Protein AF-R9K8F4-F1 (afdb_monomer)

pLDDT: mean 77.83, std 8.51, range [44.22, 87.12]

Nearest PDB structures (foldseek):
  2x3g-assembly1_A-2  TM=4.741E-01  e=6.337E-01  Sulfolobus islandicus rudivirus 1 variant XX
  6lxg-assembly1_B  TM=6.766E-01  e=6.086E+00  Mycobacterium tuberculosis
  6vu7-assembly1_D  TM=5.675E-01  e=3.967E+00  Escherichia coli 55989
  5fr7-assembly1_B  TM=5.705E-01  e=3.967E+00  Erwinia amylovora CFBP1430
  6lqu-assembly1_RC  TM=4.354E-01  e=5.066E+00  Saccharomyces cerevisiae S288C

Mean predicted aligned error: 7.15 Å

Sequence (55 aa):
MKIRVAYTEVEQGRKKQHENAVKGLFPDTKVKETAPKDGFLHTVLTVPMPKKSTK

Secondary structure (DSSP, 8-state):
-EEEEEEEGGGHHHHHHHHHHHHHH-TTPEEEE---BTTEEEEEEEPPPPPP---

Structure (mmCIF, N/CA/C/O backbone):
data_AF-R9K8F4-F1
#
_entry.id   AF-R9K8F4-F1
#
loop_
_atom_site.group_PDB
_atom_site.id
_atom_site.type_symbol
_atom_site.label_atom_id
_atom_site.label_alt_id
_atom_site.label_comp_id
_atom_site.label_asym_id
_atom_site.label_entity_id
_atom_site.label_seq_id
_atom_site.pdbx_PDB_ins_code
_atom_site.Cartn_x
_atom_site.Cartn_y
_atom_site.Cartn_z
_atom_site.occupancy
_atom_site.B_iso_or_equiv
_atom_site.auth_seq_id
_atom_site.auth_comp_id
_atom_site.auth_asym_id
_ato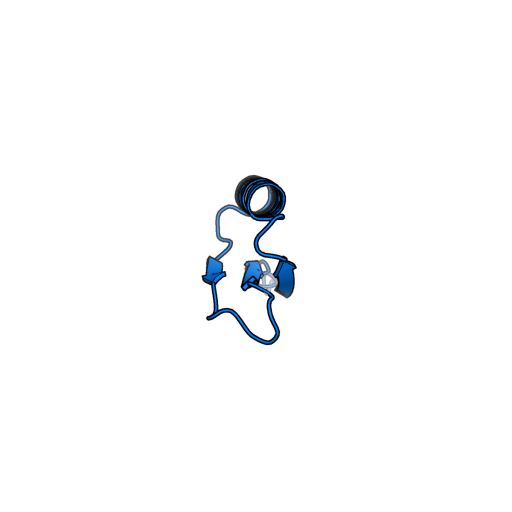m_site.auth_atom_id
_atom_site.pdbx_PDB_model_num
ATOM 1 N N . MET A 1 1 ? -12.803 -5.099 6.620 1.00 78.81 1 MET A N 1
ATOM 2 C CA . MET A 1 1 ? -12.719 -5.539 5.212 1.00 78.81 1 MET A CA 1
ATOM 3 C C . MET A 1 1 ? -11.246 -5.699 4.838 1.00 78.81 1 MET A C 1
ATOM 5 O O . MET A 1 1 ? -10.435 -4.944 5.362 1.00 78.81 1 MET A O 1
ATOM 9 N N . LYS A 1 2 ? -10.867 -6.688 4.014 1.00 79.31 2 LYS A N 1
ATOM 10 C CA . LYS A 1 2 ? -9.472 -6.869 3.560 1.00 79.31 2 LYS A CA 1
ATOM 11 C C . LYS A 1 2 ? -9.425 -6.769 2.039 1.00 79.31 2 LYS A C 1
ATOM 13 O O . LYS A 1 2 ? -10.072 -7.570 1.375 1.00 79.31 2 LYS A O 1
ATOM 18 N N . ILE A 1 3 ? -8.663 -5.817 1.518 1.00 79.81 3 ILE A N 1
ATOM 19 C CA . ILE A 1 3 ? -8.443 -5.629 0.084 1.00 79.81 3 ILE A CA 1
ATOM 20 C C . ILE A 1 3 ? -7.028 -6.123 -0.218 1.00 79.81 3 ILE A C 1
ATOM 22 O O . ILE A 1 3 ? -6.072 -5.715 0.441 1.00 79.81 3 ILE A O 1
ATOM 26 N N . ARG A 1 4 ? -6.899 -7.051 -1.168 1.00 81.94 4 ARG A N 1
ATOM 27 C CA . ARG A 1 4 ? -5.606 -7.567 -1.632 1.00 81.94 4 ARG A CA 1
ATOM 28 C C . ARG A 1 4 ? -5.347 -6.985 -3.009 1.00 81.94 4 ARG A C 1
ATOM 30 O O . ARG A 1 4 ? -6.177 -7.163 -3.894 1.00 81.94 4 ARG A O 1
ATOM 37 N N . VAL A 1 5 ? -4.224 -6.300 -3.167 1.00 81.88 5 VAL A N 1
ATOM 38 C CA . VAL A 1 5 ? -3.823 -5.711 -4.444 1.00 81.88 5 VAL A CA 1
ATOM 39 C C . VAL A 1 5 ? -2.404 -6.155 -4.746 1.00 81.88 5 VAL A C 1
ATOM 41 O O . VAL A 1 5 ? -1.533 -6.086 -3.880 1.00 81.88 5 VAL A O 1
ATOM 44 N N . ALA A 1 6 ? -2.183 -6.635 -5.962 1.00 83.44 6 ALA A N 1
ATOM 45 C CA . ALA A 1 6 ? -0.864 -6.959 -6.473 1.00 83.44 6 ALA A CA 1
ATOM 46 C C . ALA A 1 6 ? -0.445 -5.850 -7.438 1.00 83.44 6 ALA A C 1
ATOM 48 O O . ALA A 1 6 ? -1.235 -5.449 -8.289 1.00 83.44 6 ALA A O 1
ATOM 49 N N . TYR A 1 7 ? 0.779 -5.359 -7.286 1.00 80.62 7 TYR A N 1
ATOM 50 C CA . TYR A 1 7 ? 1.371 -4.369 -8.180 1.00 80.62 7 TYR A CA 1
ATOM 51 C C . TYR A 1 7 ? 2.597 -4.970 -8.843 1.00 80.62 7 TYR A C 1
ATOM 53 O O . TYR A 1 7 ? 3.360 -5.680 -8.193 1.00 80.62 7 TYR A O 1
ATOM 61 N N . THR A 1 8 ? 2.823 -4.669 -10.113 1.00 77.38 8 THR A N 1
ATOM 62 C CA . THR A 1 8 ? 4.139 -4.910 -10.720 1.00 77.38 8 THR A CA 1
ATOM 63 C C . THR A 1 8 ? 5.161 -3.901 -10.177 1.00 77.38 8 THR A C 1
ATOM 65 O O . THR A 1 8 ? 4.782 -2.845 -9.664 1.00 77.38 8 THR A O 1
ATOM 68 N N . GLU A 1 9 ? 6.465 -4.183 -10.275 1.00 73.56 9 GLU A N 1
ATOM 69 C CA . GLU A 1 9 ? 7.511 -3.247 -9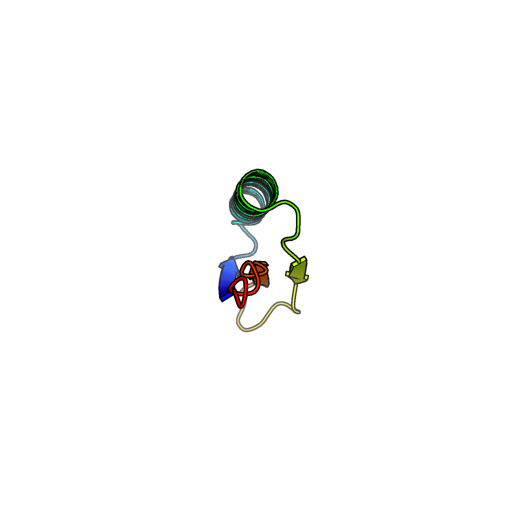.810 1.00 73.56 9 GLU A CA 1
ATOM 70 C C . GLU A 1 9 ? 7.411 -1.867 -10.482 1.00 73.56 9 GLU A C 1
ATOM 72 O O . GLU A 1 9 ? 7.631 -0.836 -9.847 1.00 73.56 9 GLU A O 1
ATOM 77 N N . VAL A 1 10 ? 6.972 -1.833 -11.742 1.00 79.00 10 VAL A N 1
ATOM 78 C CA . VAL A 1 10 ? 6.782 -0.602 -12.527 1.00 79.00 10 VAL A CA 1
ATOM 79 C C . VAL A 1 10 ? 5.588 0.229 -12.027 1.00 79.00 10 VAL A C 1
ATOM 81 O O . VAL A 1 10 ? 5.503 1.433 -12.262 1.00 79.00 10 VAL A O 1
ATOM 84 N N . GLU A 1 11 ? 4.663 -0.385 -11.285 1.00 79.06 11 GLU A N 1
ATOM 85 C CA . GLU A 1 11 ? 3.443 0.246 -10.771 1.00 79.06 11 GLU A CA 1
ATOM 86 C C . GLU A 1 11 ? 3.585 0.789 -9.344 1.00 79.06 11 GLU A C 1
ATOM 88 O O . GLU A 1 11 ? 2.594 1.149 -8.699 1.00 79.06 11 GLU A O 1
ATOM 93 N N . GLN A 1 12 ? 4.816 0.931 -8.849 1.00 76.88 12 GLN A N 1
ATOM 94 C CA . GLN A 1 12 ? 5.091 1.475 -7.518 1.00 76.88 12 GLN A CA 1
ATOM 95 C C . GLN A 1 12 ? 4.463 2.867 -7.293 1.00 76.88 12 GLN A C 1
ATOM 97 O O . GLN A 1 12 ? 4.012 3.181 -6.188 1.00 76.88 12 GLN A O 1
ATOM 102 N N . GLY A 1 13 ? 4.369 3.693 -8.343 1.00 81.62 13 GLY A N 1
ATOM 103 C CA . GLY A 1 13 ? 3.675 4.985 -8.292 1.00 81.62 13 GLY A CA 1
ATOM 104 C C . GLY A 1 13 ? 2.166 4.849 -8.049 1.00 81.62 13 GLY A C 1
ATOM 105 O O . GLY A 1 13 ? 1.612 5.542 -7.194 1.00 81.62 13 GLY A O 1
ATOM 106 N N . ARG A 1 14 ? 1.511 3.897 -8.730 1.00 82.38 14 ARG A N 1
ATOM 107 C CA . ARG A 1 14 ? 0.075 3.606 -8.558 1.00 82.38 14 ARG A CA 1
ATOM 108 C C . ARG A 1 14 ? -0.219 3.060 -7.168 1.00 82.38 14 ARG A C 1
ATOM 110 O O . ARG A 1 14 ? -1.214 3.444 -6.558 1.00 82.38 14 ARG A O 1
ATOM 117 N N . LYS A 1 15 ? 0.678 2.232 -6.632 1.00 84.06 15 LYS A N 1
ATOM 118 C CA . LYS A 1 15 ? 0.589 1.741 -5.255 1.00 84.06 15 LYS A CA 1
ATOM 119 C C . LYS A 1 15 ? 0.558 2.881 -4.239 1.00 84.06 15 LYS A C 1
ATOM 121 O O . LYS A 1 15 ? -0.348 2.920 -3.412 1.00 84.06 15 LYS A O 1
ATOM 126 N N . LYS A 1 16 ? 1.495 3.835 -4.323 1.00 83.94 16 LYS A N 1
ATOM 127 C CA . LYS A 1 16 ? 1.527 4.996 -3.413 1.00 83.94 16 LYS A CA 1
ATOM 128 C C . LYS A 1 16 ? 0.254 5.837 -3.503 1.00 83.94 16 LYS A C 1
ATOM 130 O O . LYS A 1 16 ? -0.270 6.263 -2.476 1.00 83.94 16 LYS A O 1
ATOM 135 N N . GLN A 1 17 ? -0.262 6.058 -4.713 1.00 86.25 17 GLN A N 1
ATOM 136 C CA . GLN A 1 17 ? -1.526 6.774 -4.907 1.00 86.25 17 GLN A CA 1
ATOM 137 C C . GLN A 1 17 ? -2.700 6.036 -4.259 1.00 86.25 17 GLN A C 1
ATOM 139 O O . GLN A 1 17 ? -3.498 6.655 -3.558 1.00 86.25 17 GLN A O 1
ATOM 144 N N . HIS A 1 18 ? -2.775 4.717 -4.436 1.00 84.62 18 HIS A N 1
ATOM 145 C CA . HIS A 1 18 ? -3.814 3.891 -3.831 1.00 84.62 18 HIS A CA 1
ATOM 146 C C . HIS A 1 18 ? -3.731 3.917 -2.300 1.00 84.62 18 HIS A C 1
ATOM 148 O O . HIS A 1 18 ? -4.737 4.134 -1.629 1.00 84.62 18 HIS A O 1
ATOM 154 N N . GLU A 1 19 ? -2.538 3.746 -1.728 1.00 83.94 19 GLU A N 1
ATOM 155 C CA . GLU A 1 19 ? -2.336 3.797 -0.276 1.00 83.94 19 GLU A CA 1
ATOM 156 C C . GLU A 1 19 ? -2.743 5.150 0.317 1.00 83.94 19 GLU A C 1
ATOM 158 O O . GLU A 1 19 ? -3.434 5.181 1.336 1.00 83.94 19 GLU A O 1
ATOM 163 N N . ASN A 1 20 ? -2.377 6.259 -0.334 1.00 86.69 20 ASN A N 1
ATOM 164 C CA . ASN A 1 20 ? -2.789 7.594 0.098 1.00 86.69 20 ASN A CA 1
ATOM 165 C C . ASN A 1 20 ? -4.299 7.803 -0.022 1.00 86.69 20 ASN A C 1
ATOM 167 O O . ASN A 1 20 ? -4.903 8.343 0.902 1.00 86.69 20 ASN A O 1
ATOM 171 N N . ALA A 1 21 ? -4.922 7.354 -1.114 1.00 87.12 21 ALA A N 1
ATOM 172 C CA . ALA A 1 21 ? -6.367 7.459 -1.290 1.00 87.12 21 ALA A CA 1
ATOM 173 C C . ALA A 1 21 ? -7.120 6.682 -0.199 1.00 87.12 21 ALA A C 1
ATOM 175 O O . ALA A 1 21 ? -8.055 7.202 0.408 1.00 87.12 21 ALA A O 1
ATOM 176 N N . VAL A 1 22 ? -6.676 5.460 0.111 1.00 83.12 22 VAL A N 1
ATOM 177 C CA . VAL A 1 22 ? -7.322 4.629 1.133 1.00 83.12 22 VAL A CA 1
ATOM 178 C C . VAL A 1 22 ? -7.082 5.175 2.537 1.00 83.12 22 VAL A C 1
ATOM 180 O O . VAL A 1 22 ? -8.019 5.186 3.326 1.00 83.12 22 VAL A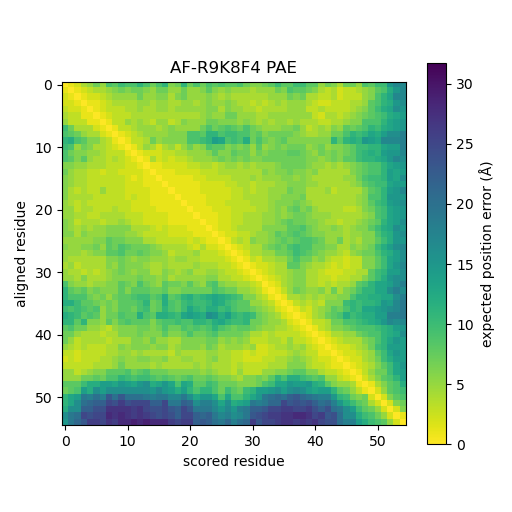 O 1
ATOM 183 N N . LYS A 1 23 ? -5.888 5.690 2.855 1.00 83.44 23 LYS A N 1
ATOM 184 C CA . LYS A 1 23 ? -5.652 6.389 4.132 1.00 83.44 23 LYS A CA 1
ATOM 185 C C . LYS A 1 23 ? -6.471 7.675 4.255 1.00 83.44 23 LYS A C 1
ATOM 187 O O . LYS A 1 23 ? -6.931 7.983 5.346 1.00 83.44 23 LYS A O 1
ATOM 192 N N . GLY A 1 24 ? -6.674 8.404 3.157 1.00 85.19 24 GL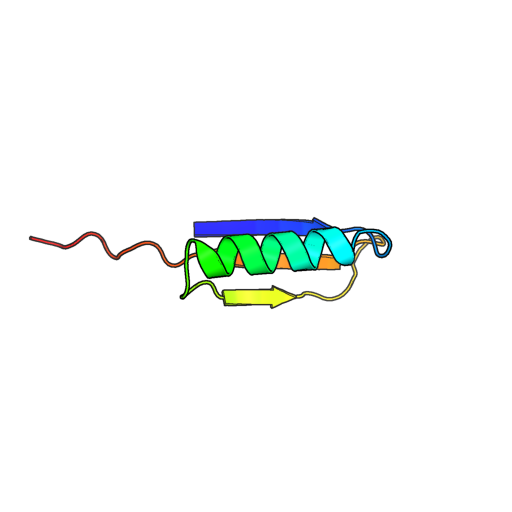Y A N 1
ATOM 193 C CA . GLY A 1 24 ? -7.513 9.603 3.138 1.00 85.19 24 GLY A CA 1
ATOM 194 C C . GLY A 1 24 ? -8.989 9.300 3.408 1.00 85.19 24 GLY A C 1
ATOM 195 O O . GLY A 1 24 ? -9.637 10.027 4.151 1.00 85.19 24 GLY A O 1
ATOM 196 N N . LEU A 1 25 ? -9.510 8.205 2.844 1.00 83.50 25 LEU A N 1
ATOM 197 C CA . LEU A 1 25 ? -10.896 7.771 3.060 1.00 83.50 25 LEU A CA 1
ATOM 198 C C . LEU A 1 25 ? -11.097 7.053 4.402 1.00 83.50 25 LEU A C 1
ATOM 200 O O . LEU A 1 25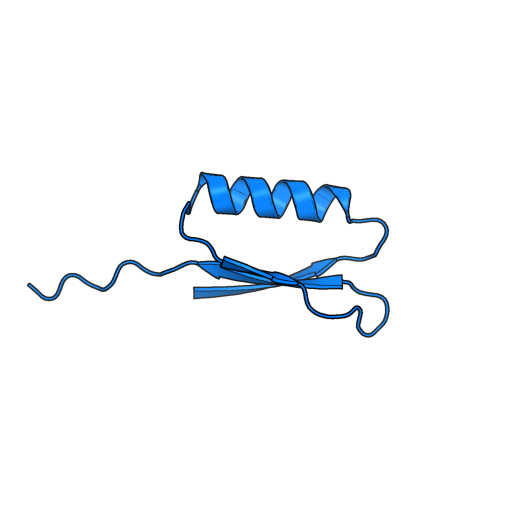 ? -12.148 7.169 5.026 1.00 83.50 25 LEU A O 1
ATOM 204 N N . PHE A 1 26 ? -10.096 6.291 4.834 1.00 81.25 26 PHE A N 1
ATOM 205 C CA . PHE A 1 26 ? -10.140 5.432 6.010 1.00 81.25 26 PHE A CA 1
ATOM 206 C C . PHE A 1 26 ? -8.818 5.570 6.785 1.00 81.25 26 PHE A C 1
ATOM 208 O O . PHE A 1 26 ? -7.897 4.769 6.570 1.00 81.25 26 PHE A O 1
ATOM 215 N N . PRO A 1 27 ? -8.705 6.557 7.692 1.00 81.19 27 PRO A N 1
ATOM 216 C CA . PRO A 1 27 ? -7.450 6.878 8.379 1.00 81.19 27 PRO A CA 1
ATOM 217 C C . PRO A 1 27 ? -6.894 5.714 9.208 1.00 81.19 27 PRO A C 1
ATOM 219 O O . PRO A 1 27 ? -5.681 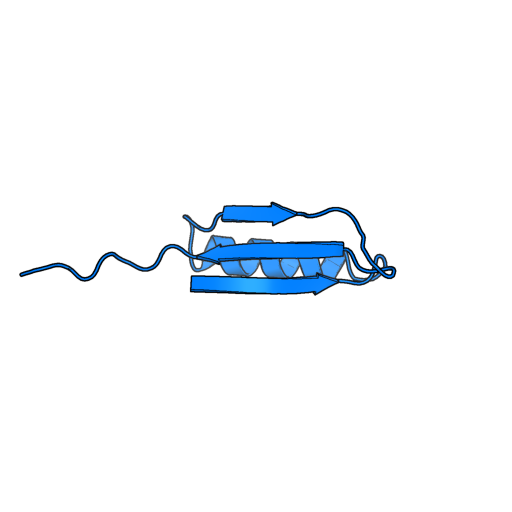5.538 9.291 1.00 81.19 27 PRO A O 1
ATOM 222 N N . ASP A 1 28 ? -7.761 4.849 9.735 1.00 81.94 28 ASP A N 1
ATOM 223 C CA . ASP A 1 28 ? -7.378 3.659 10.503 1.00 81.94 28 ASP A CA 1
ATOM 224 C C . ASP A 1 28 ? -6.953 2.453 9.633 1.00 81.94 28 ASP A C 1
ATOM 226 O O . ASP A 1 28 ? -6.790 1.331 10.132 1.00 81.94 28 ASP A O 1
ATOM 230 N N . THR A 1 29 ? -6.797 2.635 8.317 1.00 82.31 29 THR A N 1
ATOM 231 C CA . THR A 1 29 ? -6.386 1.547 7.422 1.00 82.31 29 THR A CA 1
ATOM 232 C C . THR A 1 29 ? -4.965 1.093 7.718 1.00 82.31 29 THR A C 1
ATOM 234 O O . THR A 1 29 ? -4.009 1.867 7.672 1.00 82.31 29 THR A O 1
ATOM 237 N N . LYS A 1 30 ? -4.802 -0.218 7.915 1.00 82.94 30 LYS A N 1
ATOM 238 C CA . LYS A 1 30 ? -3.487 -0.852 8.044 1.00 82.94 30 LYS A CA 1
ATOM 239 C C . LYS A 1 30 ? -3.013 -1.356 6.689 1.00 82.94 30 LYS A C 1
ATOM 241 O O . LYS A 1 30 ? -3.675 -2.192 6.074 1.00 82.94 30 LYS A O 1
ATOM 246 N N . VAL A 1 31 ? -1.852 -0.881 6.257 1.00 82.00 31 VAL A N 1
ATOM 247 C CA . VAL A 1 31 ? -1.152 -1.365 5.063 1.00 82.00 31 VAL A CA 1
ATOM 248 C C . VAL A 1 31 ? -0.169 -2.446 5.495 1.00 82.00 31 VAL A C 1
ATOM 250 O O . VAL A 1 31 ? 0.609 -2.235 6.423 1.00 82.00 31 VAL A O 1
ATOM 253 N N . LYS A 1 32 ? -0.207 -3.611 4.850 1.00 82.19 32 LYS A N 1
ATOM 254 C CA . LYS A 1 32 ? 0.800 -4.656 5.025 1.00 82.19 32 LYS A CA 1
ATOM 255 C C . LYS A 1 32 ? 1.340 -5.065 3.667 1.00 82.19 32 LYS A C 1
ATOM 257 O O . LYS A 1 32 ? 0.641 -5.702 2.883 1.00 82.19 32 LYS A O 1
ATOM 262 N N . GLU A 1 33 ? 2.585 -4.705 3.412 1.00 79.00 33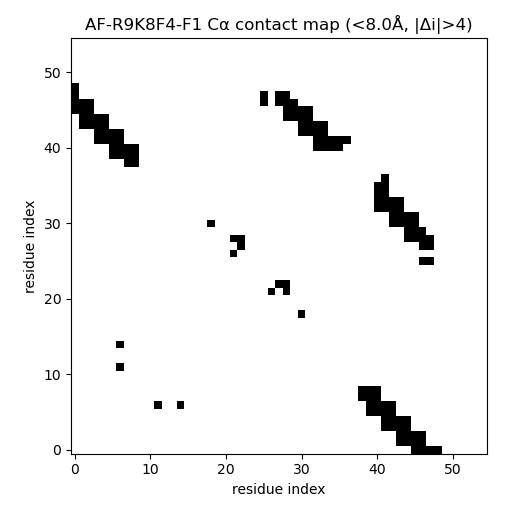 GLU A N 1
ATOM 263 C CA . GLU A 1 33 ? 3.325 -5.179 2.252 1.00 79.00 33 GLU A CA 1
ATOM 264 C C . GLU A 1 33 ? 3.816 -6.601 2.520 1.00 79.00 33 GLU A C 1
ATOM 266 O O . GLU A 1 33 ? 4.213 -6.951 3.634 1.00 79.00 33 GLU A O 1
ATOM 271 N N . THR A 1 34 ? 3.740 -7.443 1.501 1.00 74.94 34 THR A N 1
ATOM 272 C CA . THR A 1 34 ? 4.275 -8.803 1.529 1.00 74.94 34 THR A CA 1
ATOM 273 C C . THR A 1 34 ? 5.366 -8.931 0.478 1.00 74.94 34 THR A C 1
ATOM 275 O O . THR A 1 34 ? 5.401 -8.152 -0.475 1.00 74.94 34 THR A O 1
ATOM 278 N N . ALA A 1 35 ? 6.283 -9.879 0.689 1.00 73.94 35 ALA A N 1
ATOM 279 C CA . ALA A 1 35 ? 7.401 -10.100 -0.217 1.00 73.94 35 ALA A CA 1
ATOM 280 C C . ALA A 1 35 ? 6.907 -10.286 -1.663 1.00 73.94 35 ALA A C 1
ATOM 282 O O . ALA A 1 35 ? 5.830 -10.864 -1.867 1.00 73.94 35 ALA A O 1
ATOM 283 N N . PRO A 1 36 ? 7.670 -9.798 -2.655 1.00 75.88 36 PRO A N 1
ATOM 284 C CA . PRO A 1 36 ? 7.311 -9.982 -4.044 1.00 75.88 36 PRO A CA 1
ATOM 285 C C . PRO A 1 36 ? 7.199 -11.476 -4.355 1.00 75.88 36 PRO A C 1
ATOM 287 O O . PRO A 1 36 ? 8.084 -12.266 -4.025 1.00 75.88 36 PRO A O 1
ATOM 290 N N . LYS A 1 37 ? 6.077 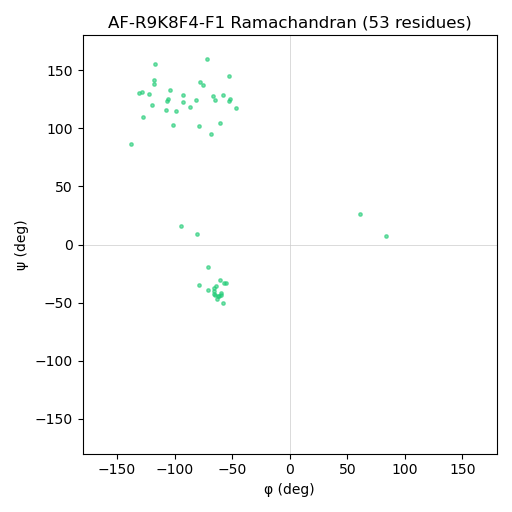-11.861 -4.956 1.00 76.44 37 LYS A N 1
ATOM 291 C CA . LYS A 1 37 ? 5.783 -13.239 -5.343 1.00 76.44 37 LYS A CA 1
ATOM 292 C C . LYS A 1 37 ? 5.306 -13.230 -6.787 1.00 76.44 37 LYS A C 1
ATOM 294 O O . LYS A 1 37 ? 4.452 -12.413 -7.134 1.00 76.44 37 LYS A O 1
ATOM 299 N N . ASP A 1 38 ? 5.886 -14.101 -7.610 1.00 75.50 38 ASP A N 1
ATOM 300 C CA . ASP A 1 38 ? 5.568 -14.221 -9.040 1.00 75.50 38 ASP A CA 1
ATOM 301 C C . ASP A 1 38 ? 5.849 -12.934 -9.855 1.00 75.50 38 ASP A C 1
ATOM 303 O O . ASP A 1 38 ? 5.210 -12.688 -10.871 1.00 75.50 38 ASP A O 1
ATOM 307 N N . GLY A 1 39 ? 6.787 -12.086 -9.405 1.00 75.19 39 GLY A N 1
ATOM 308 C CA . GLY A 1 39 ? 7.095 -10.792 -10.043 1.00 75.19 39 GLY A CA 1
ATOM 309 C C . GLY A 1 39 ? 6.177 -9.632 -9.628 1.00 75.19 39 GLY A C 1
ATOM 310 O O . GLY A 1 39 ? 6.281 -8.536 -10.176 1.00 75.19 39 GLY A O 1
ATOM 311 N N . PHE A 1 40 ? 5.297 -9.845 -8.642 1.00 75.94 40 PHE A N 1
ATOM 312 C CA . PHE A 1 40 ? 4.374 -8.827 -8.135 1.00 75.94 40 PHE A CA 1
ATOM 313 C C . PHE A 1 40 ? 4.613 -8.510 -6.656 1.00 75.94 40 PHE A C 1
ATOM 315 O O . PHE A 1 40 ? 4.755 -9.406 -5.825 1.00 75.94 40 PHE A O 1
ATOM 322 N N . LEU A 1 41 ? 4.566 -7.225 -6.309 1.00 79.06 41 LEU A N 1
ATOM 323 C CA . LEU A 1 41 ? 4.492 -6.689 -4.952 1.00 79.06 41 LEU A CA 1
ATOM 324 C C . LEU A 1 41 ? 3.055 -6.783 -4.434 1.00 79.06 41 LEU A C 1
ATOM 326 O O . LEU A 1 41 ? 2.183 -5.972 -4.760 1.00 79.06 41 LEU A O 1
ATOM 330 N N . HIS A 1 42 ? 2.809 -7.777 -3.588 1.00 81.19 42 HIS A N 1
ATOM 331 C CA . HIS A 1 42 ? 1.508 -7.993 -2.962 1.00 81.19 42 HIS A CA 1
ATOM 332 C C . HIS A 1 42 ? 1.340 -7.071 -1.752 1.00 81.19 42 HIS A C 1
ATOM 334 O O . HIS A 1 42 ? 2.141 -7.087 -0.817 1.00 81.19 42 HIS A O 1
ATOM 340 N N . THR A 1 43 ? 0.274 -6.274 -1.751 1.00 81.69 43 THR A N 1
ATOM 341 C CA . THR A 1 43 ? -0.076 -5.347 -0.670 1.00 81.69 43 THR A CA 1
ATOM 342 C C . THR A 1 43 ? -1.468 -5.682 -0.143 1.00 81.69 43 THR A C 1
ATOM 344 O O . THR A 1 43 ? -2.433 -5.821 -0.896 1.00 81.69 43 THR A O 1
ATOM 347 N N . VAL A 1 44 ? -1.586 -5.824 1.175 1.00 82.56 44 VAL A N 1
ATOM 348 C CA . VAL A 1 44 ? -2.853 -6.078 1.861 1.00 82.56 44 VAL A CA 1
ATOM 349 C C . VAL A 1 44 ? -3.267 -4.817 2.605 1.00 82.56 44 VAL A C 1
ATOM 351 O O . VAL A 1 44 ? -2.612 -4.403 3.560 1.00 82.56 44 VAL A O 1
ATOM 354 N N . LEU A 1 45 ? -4.388 -4.232 2.195 1.00 81.94 45 LEU A N 1
ATOM 355 C CA . LEU A 1 45 ? -5.010 -3.085 2.846 1.00 81.94 45 LEU A CA 1
ATOM 356 C C . LEU A 1 45 ? -6.138 -3.592 3.744 1.00 81.94 45 LEU A C 1
ATOM 358 O O . LEU A 1 45 ? -7.120 -4.182 3.287 1.00 81.94 45 LEU A O 1
ATOM 362 N N . THR A 1 46 ? -5.988 -3.404 5.050 1.00 82.56 46 THR A N 1
ATOM 363 C CA . THR A 1 46 ? -7.003 -3.778 6.036 1.00 82.56 46 THR A CA 1
ATOM 364 C C . THR A 1 46 ? -7.752 -2.531 6.465 1.00 82.56 46 THR A C 1
ATOM 366 O O . THR A 1 46 ? -7.246 -1.756 7.273 1.00 82.56 46 THR A O 1
ATOM 369 N N . VAL A 1 47 ? -8.964 -2.369 5.936 1.00 79.50 47 VAL A N 1
ATOM 370 C CA . VAL A 1 47 ? -9.875 -1.291 6.325 1.00 79.50 47 VAL A CA 1
ATOM 371 C C . VAL A 1 47 ? -10.680 -1.768 7.538 1.00 79.50 47 VAL A C 1
ATOM 373 O O . VAL A 1 47 ? -11.387 -2.789 7.436 1.00 79.50 47 VAL A O 1
ATOM 376 N N . PRO A 1 48 ? -10.576 -1.097 8.696 1.00 72.38 48 PRO A N 1
ATOM 377 C CA . PRO A 1 48 ? -11.410 -1.419 9.841 1.00 72.38 48 PRO A CA 1
ATOM 378 C C . PRO A 1 48 ? -12.857 -1.109 9.477 1.00 72.38 48 PRO A C 1
ATOM 380 O O . PRO A 1 48 ? -13.188 -0.011 9.043 1.00 72.38 48 PRO A O 1
ATOM 383 N N . MET A 1 49 ? -13.725 -2.111 9.609 1.00 70.44 49 MET A N 1
ATOM 384 C CA . MET A 1 49 ? -15.153 -1.827 9.545 1.00 70.44 49 MET A CA 1
ATOM 385 C C . MET A 1 49 ? -15.543 -1.186 10.870 1.00 70.44 49 MET A C 1
ATOM 387 O O . MET A 1 49 ? -15.100 -1.695 11.909 1.00 70.44 49 MET A O 1
ATOM 391 N N . PRO A 1 50 ? -16.368 -0.125 10.862 1.00 66.81 50 PRO A N 1
ATOM 392 C CA . PRO A 1 50 ? -16.987 0.332 12.091 1.00 66.81 50 PRO A CA 1
ATOM 393 C C . PRO A 1 50 ? -17.660 -0.884 12.729 1.00 66.81 50 PRO A C 1
ATOM 395 O O . PRO A 1 50 ? -18.412 -1.610 12.067 1.00 66.81 50 PRO A O 1
ATOM 398 N N . LYS A 1 51 ? -17.322 -1.170 13.993 1.00 63.41 51 LYS A N 1
ATOM 399 C CA . LYS A 1 51 ? -18.073 -2.160 14.766 1.00 63.41 51 LYS A CA 1
ATOM 400 C C . LYS A 1 51 ? -19.526 -1.718 14.662 1.00 63.41 51 LYS A C 1
ATOM 402 O O . LYS A 1 51 ? -19.813 -0.559 14.958 1.00 63.41 51 LYS A O 1
ATOM 407 N N . LYS A 1 52 ? -20.412 -2.598 14.177 1.00 58.28 52 LYS A N 1
ATOM 408 C CA . LYS A 1 52 ? -21.854 -2.347 14.244 1.00 58.28 52 LYS A CA 1
A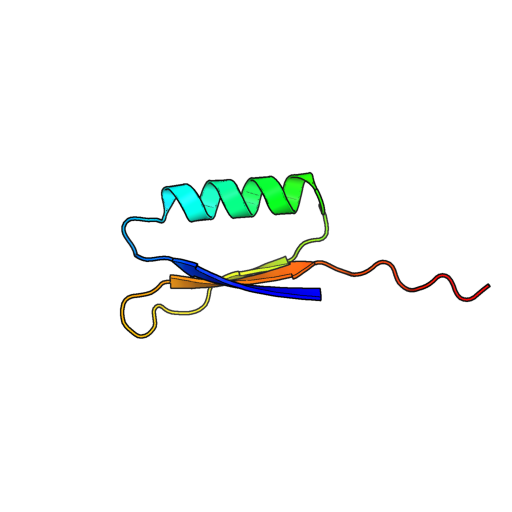TOM 409 C C . LYS A 1 52 ? -22.121 -1.877 15.668 1.00 58.28 52 LYS A C 1
ATOM 411 O O . LYS A 1 52 ? -21.786 -2.605 16.599 1.00 58.28 52 LYS A O 1
ATOM 416 N N . SER A 1 53 ? -22.599 -0.644 15.818 1.00 55.69 53 SER A N 1
ATOM 417 C CA . SER A 1 53 ? -23.037 -0.153 17.114 1.00 55.69 53 SER A CA 1
ATOM 418 C C . SER A 1 53 ? -24.162 -1.085 17.536 1.00 55.69 53 SER A C 1
ATOM 420 O O . SER A 1 53 ? -25.232 -1.080 16.924 1.00 55.69 53 SER A O 1
ATOM 422 N N . THR A 1 54 ? -23.872 -1.987 18.469 1.00 52.75 54 THR A N 1
ATOM 423 C CA . THR A 1 54 ? -24.890 -2.767 19.155 1.00 52.75 54 THR A CA 1
ATOM 424 C C . THR A 1 54 ? -25.638 -1.748 20.005 1.00 52.75 54 THR A C 1
ATOM 426 O O . THR A 1 54 ? -25.136 -1.332 21.047 1.00 52.75 54 THR A O 1
ATOM 429 N N . LYS A 1 55 ? -26.750 -1.238 19.467 1.00 44.22 55 LYS A N 1
ATOM 430 C CA . LYS A 1 55 ? -27.763 -0.550 20.266 1.00 44.22 55 LYS A CA 1
ATOM 431 C C . LYS A 1 55 ? -28.370 -1.529 21.259 1.00 44.22 55 LYS A C 1
ATOM 433 O O . LYS A 1 55 ? -28.521 -2.711 20.872 1.00 44.22 55 LYS A O 1
#

Radius of gyration: 13.13 Å; Cα contacts (8 Å, |Δi|>4): 73; chains: 1; bounding box: 35×24×33 Å

Solvent-accessible surface area (backbone atoms only — not comparable to full-atom values): 3301 Å² total; per-residue (Å²): 86,79,48,79,48,73,33,47,77,88,36,52,67,59,49,54,53,51,52,50,53,47,37,71,78,36,74,79,43,45,80,44,79,47,76,70,53,97,75,21,43,35,34,39,40,35,41,73,63,79,73,76,79,81,123

Foldseek 3Di:
DKDKDWAAPVCVVVVVVVVVVCCVVAVPWDWDWDDDDPRITIIIIDRDDPDPPPD